Protein AF-A0A520MLG8-F1 (afdb_monomer)

Structure (mmCIF, N/CA/C/O backbone):
data_AF-A0A520MLG8-F1
#
_entry.id   AF-A0A520MLG8-F1
#
loop_
_atom_site.group_PDB
_atom_site.id
_atom_site.type_symb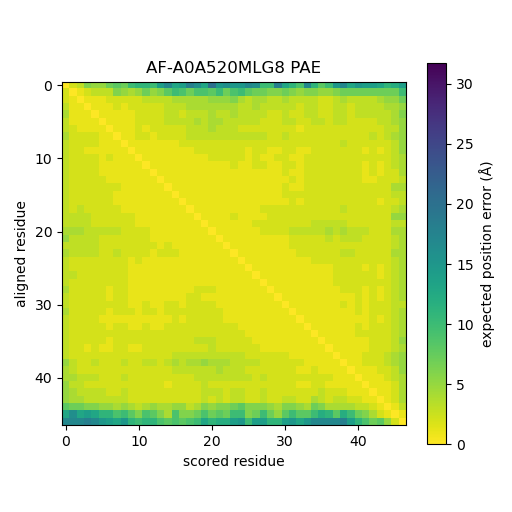ol
_atom_site.label_atom_id
_atom_site.label_alt_id
_atom_site.label_comp_id
_atom_site.label_asym_id
_atom_site.label_entity_id
_atom_site.label_seq_id
_atom_site.pdbx_PDB_ins_code
_atom_site.Cartn_x
_atom_site.Cartn_y
_atom_site.Cartn_z
_atom_site.occupancy
_atom_site.B_iso_or_equiv
_atom_site.auth_seq_id
_atom_site.auth_comp_id
_atom_site.auth_asym_id
_atom_site.auth_atom_id
_atom_site.pdbx_PDB_model_num
ATOM 1 N N . MET A 1 1 ? 10.607 -15.326 -2.228 1.00 65.56 1 MET A N 1
ATOM 2 C CA . MET A 1 1 ? 9.623 -14.366 -2.775 1.00 65.56 1 MET A CA 1
ATOM 3 C C . MET A 1 1 ? 10.304 -13.607 -3.903 1.00 65.56 1 MET A C 1
ATOM 5 O O . MET A 1 1 ? 11.401 -13.115 -3.670 1.00 65.56 1 MET A O 1
ATOM 9 N N . ASN A 1 2 ? 9.747 -13.596 -5.115 1.00 89.88 2 ASN A N 1
ATOM 10 C CA . ASN A 1 2 ? 10.289 -12.807 -6.230 1.00 89.88 2 ASN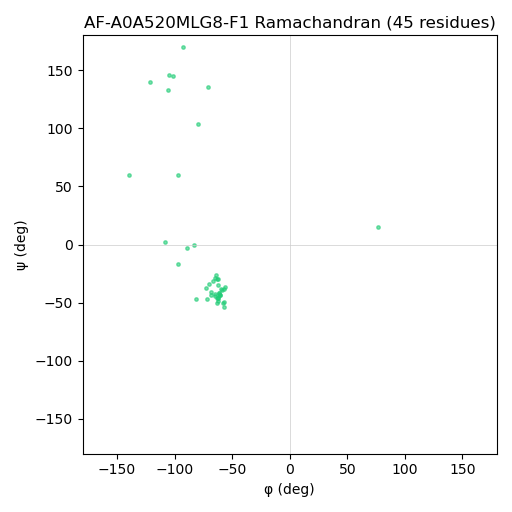 A CA 1
ATOM 11 C C . ASN A 1 2 ? 9.599 -11.428 -6.280 1.00 89.88 2 ASN A C 1
ATOM 13 O O . ASN A 1 2 ? 8.645 -11.191 -5.536 1.00 89.88 2 ASN A O 1
ATOM 17 N N . ARG A 1 3 ? 10.117 -10.507 -7.105 1.00 87.94 3 ARG A N 1
ATOM 18 C CA . ARG A 1 3 ? 9.614 -9.126 -7.181 1.00 87.94 3 ARG A CA 1
ATOM 19 C C . ARG A 1 3 ? 8.126 -9.108 -7.535 1.00 87.94 3 ARG A C 1
ATOM 21 O O . ARG A 1 3 ? 7.357 -8.541 -6.778 1.00 87.94 3 ARG A O 1
ATOM 28 N N . GLU A 1 4 ? 7.710 -9.812 -8.585 1.00 91.25 4 GLU A N 1
ATOM 29 C CA . GLU A 1 4 ? 6.298 -9.874 -8.998 1.00 91.25 4 GLU A CA 1
ATOM 30 C C . GLU A 1 4 ? 5.371 -10.452 -7.923 1.00 91.25 4 GLU A C 1
ATOM 32 O O . GLU A 1 4 ? 4.348 -9.851 -7.631 1.00 91.25 4 GLU A O 1
ATOM 37 N N . ALA A 1 5 ? 5.742 -11.533 -7.231 1.00 90.12 5 ALA A N 1
ATOM 38 C CA . ALA A 1 5 ? 4.920 -12.046 -6.131 1.00 90.12 5 ALA A CA 1
ATOM 39 C C . ALA A 1 5 ? 4.785 -11.033 -4.983 1.00 90.12 5 ALA A C 1
ATOM 41 O O . ALA A 1 5 ? 3.779 -11.027 -4.277 1.00 90.12 5 ALA A O 1
ATOM 42 N N . ASN A 1 6 ? 5.793 -10.178 -4.772 1.00 91.19 6 ASN A N 1
ATOM 43 C CA . ASN A 1 6 ? 5.713 -9.105 -3.785 1.00 91.19 6 ASN A CA 1
ATOM 44 C C . ASN A 1 6 ? 4.674 -8.042 -4.163 1.00 91.19 6 ASN A C 1
ATOM 46 O O . ASN A 1 6 ? 4.050 -7.494 -3.262 1.00 91.19 6 ASN A O 1
ATOM 50 N N . ARG A 1 7 ? 4.458 -7.804 -5.462 1.00 92.94 7 ARG A N 1
ATOM 51 C CA . ARG A 1 7 ? 3.463 -6.858 -5.977 1.00 92.94 7 ARG A CA 1
ATOM 52 C C . ARG A 1 7 ? 2.060 -7.196 -5.472 1.00 92.94 7 ARG A C 1
ATOM 54 O O . ARG A 1 7 ? 1.409 -6.367 -4.845 1.00 92.94 7 ARG A O 1
ATOM 61 N N . ASP A 1 8 ? 1.634 -8.438 -5.685 1.00 92.19 8 ASP A N 1
ATOM 62 C CA . ASP A 1 8 ? 0.258 -8.847 -5.396 1.00 92.19 8 ASP A CA 1
ATOM 63 C C . ASP A 1 8 ? 0.069 -9.172 -3.909 1.00 92.19 8 ASP A C 1
ATOM 65 O O . ASP A 1 8 ? -0.861 -8.689 -3.261 1.00 92.19 8 ASP A O 1
ATOM 69 N N . VAL A 1 9 ? 0.992 -9.946 -3.327 1.00 94.81 9 VAL A N 1
ATOM 70 C CA . VAL A 1 9 ? 0.906 -10.343 -1.913 1.00 94.81 9 VAL A CA 1
ATOM 71 C C . VAL A 1 9 ? 1.150 -9.152 -0.986 1.00 94.81 9 VAL A C 1
ATOM 73 O O . VAL A 1 9 ? 0.530 -9.074 0.071 1.00 94.81 9 VAL A O 1
ATOM 76 N N . GLY A 1 10 ? 2.020 -8.211 -1.366 1.00 95.69 10 GLY A N 1
ATOM 77 C CA . GLY A 1 10 ? 2.312 -7.017 -0.571 1.00 95.69 10 GLY A CA 1
ATOM 78 C C . GLY A 1 10 ? 1.083 -6.132 -0.388 1.00 95.69 10 GLY A C 1
ATOM 79 O O . GLY A 1 10 ? 0.781 -5.748 0.740 1.00 95.69 10 GLY A O 1
ATOM 80 N N . ALA A 1 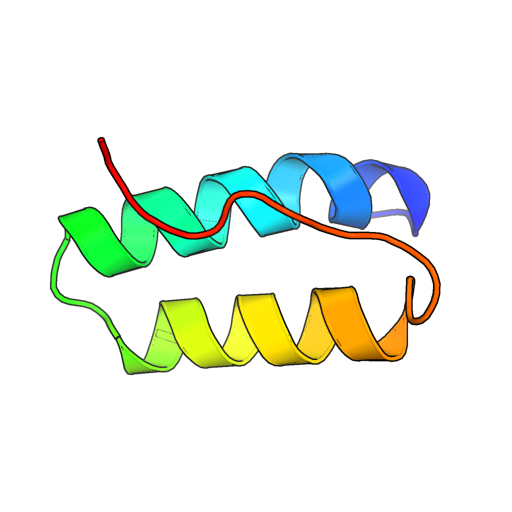11 ? 0.330 -5.883 -1.464 1.00 95.62 11 ALA A N 1
ATOM 81 C CA . ALA A 1 11 ? -0.880 -5.063 -1.406 1.00 95.62 11 ALA A CA 1
ATOM 82 C C . ALA A 1 11 ? -1.972 -5.715 -0.544 1.00 95.62 11 ALA A C 1
ATOM 84 O O . ALA A 1 11 ? -2.591 -5.057 0.294 1.00 95.62 11 ALA A O 1
ATOM 85 N N . VAL A 1 12 ? -2.173 -7.029 -0.689 1.00 96.12 12 VAL A N 1
ATOM 86 C CA . VAL A 1 12 ? -3.129 -7.779 0.142 1.00 96.12 12 VAL A CA 1
ATOM 87 C C . VAL A 1 12 ? -2.693 -7.791 1.609 1.00 96.12 12 VAL A C 1
ATOM 89 O O . VAL A 1 12 ? -3.511 -7.530 2.490 1.00 96.12 12 VAL A O 1
ATOM 92 N N . SER A 1 13 ? -1.409 -8.033 1.882 1.00 96.50 13 SER A N 1
ATOM 93 C CA . SER A 1 13 ? -0.869 -8.034 3.244 1.00 96.50 13 SER A CA 1
ATOM 94 C C . SER A 1 13 ? -1.046 -6.679 3.927 1.00 96.50 13 SER A C 1
ATOM 96 O O . SER A 1 13 ? -1.459 -6.650 5.082 1.00 96.50 13 SER A O 1
ATOM 98 N N . ALA A 1 14 ? -0.790 -5.567 3.229 1.00 96.56 14 ALA A N 1
ATOM 99 C CA . ALA A 1 14 ? -0.970 -4.225 3.782 1.00 96.56 14 ALA A CA 1
ATOM 100 C C . ALA A 1 14 ? -2.434 -3.959 4.176 1.00 96.56 14 ALA A C 1
ATOM 102 O O . ALA A 1 14 ? -2.705 -3.450 5.266 1.00 96.56 14 ALA A O 1
ATOM 103 N N . ARG A 1 15 ? -3.390 -4.380 3.335 1.00 96.50 15 ARG A N 1
ATOM 104 C CA . ARG A 1 15 ? -4.829 -4.278 3.630 1.00 96.50 15 ARG A CA 1
ATOM 105 C C . ARG A 1 15 ? -5.232 -5.100 4.852 1.00 96.50 15 ARG A C 1
ATOM 107 O O . ARG A 1 15 ? -5.964 -4.588 5.696 1.00 96.50 15 ARG A O 1
ATOM 114 N N . ILE A 1 16 ? -4.763 -6.347 4.948 1.00 96.50 16 ILE A N 1
ATOM 115 C CA . ILE A 1 16 ? -5.058 -7.237 6.083 1.00 96.50 16 ILE A CA 1
ATOM 116 C C . ILE A 1 16 ? -4.487 -6.648 7.372 1.00 96.50 16 ILE A C 1
ATOM 118 O O . ILE A 1 16 ? -5.231 -6.467 8.328 1.00 96.50 16 ILE A O 1
ATOM 122 N N . SER A 1 17 ? -3.211 -6.251 7.378 1.00 97.44 17 SER A N 1
ATOM 123 C CA . SER A 1 17 ? -2.587 -5.645 8.558 1.00 97.44 17 SER A CA 1
ATOM 124 C C . SER A 1 17 ? -3.341 -4.404 9.033 1.00 97.44 17 SER A C 1
ATOM 126 O O . SER A 1 17 ? -3.514 -4.206 10.232 1.00 97.44 17 SER A O 1
ATOM 128 N N . ARG A 1 18 ? -3.847 -3.582 8.109 1.00 96.00 18 ARG A N 1
ATOM 129 C CA . ARG A 1 18 ? -4.663 -2.415 8.458 1.00 96.00 18 ARG A CA 1
ATOM 130 C C . ARG A 1 18 ? -6.026 -2.812 9.038 1.00 96.00 18 ARG A C 1
ATOM 132 O O . ARG A 1 18 ? -6.446 -2.226 10.032 1.00 96.00 18 ARG A O 1
ATOM 139 N N . ALA A 1 19 ? -6.680 -3.835 8.485 1.00 96.06 19 ALA A N 1
ATOM 140 C CA . ALA A 1 19 ? -7.922 -4.389 9.034 1.00 96.06 19 ALA A CA 1
ATOM 141 C C . ALA A 1 19 ? -7.737 -5.005 10.437 1.00 96.06 19 ALA A C 1
ATOM 143 O O . ALA A 1 19 ? -8.649 -4.961 11.257 1.00 96.06 19 ALA A O 1
ATOM 144 N N . GLU A 1 20 ? -6.546 -5.523 10.737 1.00 97.19 20 GLU A N 1
ATOM 145 C CA 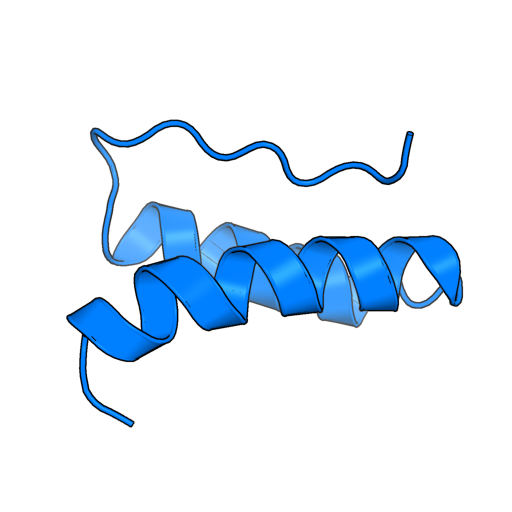. GLU A 1 20 ? -6.167 -6.074 12.045 1.00 97.19 20 GLU A CA 1
ATOM 146 C C . GLU A 1 20 ? -5.720 -5.000 13.059 1.00 97.19 20 GLU A C 1
ATOM 148 O O . GLU A 1 20 ? -5.382 -5.322 14.198 1.00 97.19 20 GLU A O 1
ATOM 153 N N . GLY A 1 21 ? -5.701 -3.717 12.677 1.00 96.62 21 GLY A N 1
ATOM 154 C CA . GLY A 1 21 ? -5.236 -2.618 13.534 1.00 96.62 21 GLY A CA 1
ATOM 155 C C . GLY A 1 21 ? -3.709 -2.521 13.662 1.00 96.62 21 GLY A C 1
ATOM 156 O O . GLY A 1 21 ? -3.194 -1.829 14.540 1.00 96.62 21 GLY A O 1
ATOM 157 N N . MET A 1 22 ? -2.962 -3.193 12.785 1.00 98.06 22 MET A N 1
ATOM 158 C CA . MET A 1 22 ? -1.501 -3.276 12.784 1.00 98.06 22 MET A CA 1
ATOM 159 C C . MET A 1 22 ? -0.865 -2.266 11.814 1.00 98.06 22 MET A C 1
ATOM 161 O O . MET A 1 22 ? -0.128 -2.641 10.901 1.00 98.06 22 MET A O 1
ATOM 165 N N . GLU A 1 23 ? -1.108 -0.970 12.017 1.00 97.38 23 GLU A N 1
ATOM 166 C CA . GLU A 1 23 ? -0.719 0.085 11.059 1.00 97.38 23 GLU A CA 1
ATOM 167 C C . GLU A 1 23 ? 0.785 0.099 10.727 1.00 97.38 23 GLU A C 1
ATOM 169 O O . GLU A 1 23 ? 1.164 0.283 9.574 1.00 97.38 23 GLU A O 1
ATOM 174 N N . GLY A 1 24 ? 1.660 -0.182 11.700 1.00 98.00 24 GLY A N 1
ATOM 175 C CA . GLY A 1 24 ? 3.106 -0.262 11.452 1.00 98.00 24 GLY A CA 1
ATOM 176 C C . GLY A 1 24 ? 3.499 -1.369 10.463 1.00 98.00 24 GLY A C 1
ATOM 177 O O . GLY A 1 24 ? 4.412 -1.184 9.659 1.00 98.00 24 GLY A O 1
ATOM 178 N N . HIS A 1 25 ? 2.786 -2.500 10.473 1.00 98.06 25 HIS A N 1
ATOM 179 C CA . HIS A 1 25 ? 3.001 -3.572 9.499 1.00 98.06 25 HIS A CA 1
ATOM 180 C C . HIS A 1 25 ? 2.473 -3.182 8.116 1.00 98.06 25 HIS A C 1
ATOM 182 O O . HIS A 1 25 ? 3.122 -3.486 7.116 1.00 98.06 25 HIS A O 1
ATOM 188 N N . ALA A 1 26 ? 1.344 -2.466 8.058 1.00 97.88 26 ALA A N 1
ATOM 189 C CA . ALA A 1 26 ? 0.797 -1.957 6.805 1.00 97.88 26 ALA A CA 1
ATOM 190 C C . ALA A 1 26 ? 1.759 -0.959 6.136 1.00 97.88 26 ALA A C 1
ATOM 192 O O . ALA A 1 26 ? 2.117 -1.150 4.978 1.00 97.88 26 ALA A O 1
ATOM 193 N N . LEU A 1 27 ? 2.281 0.018 6.888 1.00 97.44 27 LEU A N 1
ATOM 194 C CA . LEU A 1 27 ? 3.231 1.020 6.380 1.00 97.44 27 LEU A CA 1
ATOM 195 C C . LEU A 1 27 ? 4.524 0.391 5.838 1.00 97.44 27 LEU A C 1
ATOM 197 O O . LEU A 1 27 ? 5.023 0.799 4.793 1.00 97.44 27 LEU A O 1
ATOM 201 N N . ALA A 1 28 ? 5.039 -0.656 6.489 1.00 97.31 28 ALA A N 1
ATOM 202 C CA . ALA A 1 28 ? 6.197 -1.394 5.980 1.00 97.31 28 ALA A CA 1
ATOM 203 C C . ALA A 1 28 ? 5.911 -2.117 4.644 1.00 97.31 28 ALA A C 1
ATOM 205 O O . ALA A 1 28 ? 6.831 -2.351 3.850 1.00 97.31 28 ALA A O 1
ATOM 206 N N . GLY A 1 29 ? 4.655 -2.505 4.402 1.00 96.19 29 GLY A N 1
ATOM 207 C CA . GLY A 1 29 ? 4.182 -3.018 3.116 1.00 96.19 29 GLY A CA 1
ATOM 208 C C . GLY A 1 29 ? 4.092 -1.915 2.062 1.00 96.19 29 GLY A C 1
ATOM 209 O O . GLY A 1 29 ? 4.628 -2.082 0.966 1.00 96.19 29 GLY A O 1
ATOM 210 N N . ASP A 1 30 ? 3.497 -0.780 2.427 1.00 96.75 30 ASP A N 1
ATOM 211 C CA . ASP A 1 30 ? 3.327 0.397 1.569 1.00 96.75 30 ASP A CA 1
ATOM 212 C C . ASP A 1 30 ? 4.695 0.901 1.050 1.00 96.75 3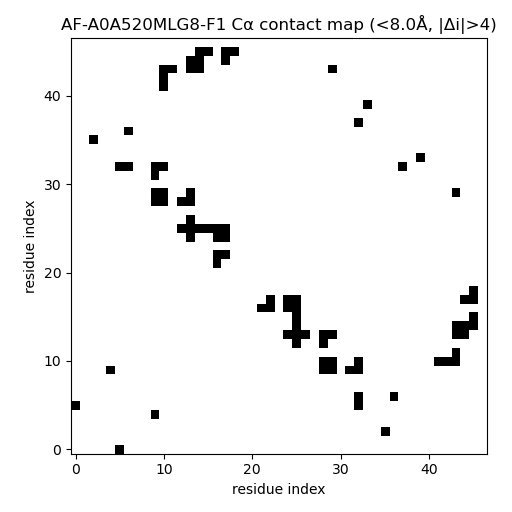0 ASP A C 1
ATOM 214 O O . ASP A 1 30 ? 4.901 1.017 -0.162 1.00 96.75 30 ASP A O 1
ATOM 218 N N . ASP A 1 31 ? 5.680 1.073 1.940 1.00 97.00 31 ASP A N 1
ATOM 219 C CA . ASP A 1 31 ? 7.051 1.488 1.592 1.00 97.00 31 ASP A CA 1
ATOM 220 C C . ASP A 1 31 ? 7.727 0.519 0.616 1.00 97.00 31 ASP A C 1
ATOM 222 O O . ASP A 1 31 ? 8.461 0.912 -0.298 1.00 97.00 31 ASP A O 1
ATOM 226 N N . ARG A 1 32 ? 7.494 -0.783 0.804 1.00 96.12 32 ARG A N 1
ATOM 227 C CA . ARG A 1 32 ? 8.071 -1.823 -0.047 1.00 96.12 32 ARG A CA 1
ATOM 228 C C . ARG A 1 32 ? 7.482 -1.776 -1.451 1.00 96.12 32 ARG A C 1
ATOM 230 O O . ARG A 1 32 ? 8.237 -1.881 -2.421 1.00 96.12 32 ARG A O 1
ATOM 237 N N . LEU A 1 33 ? 6.166 -1.610 -1.554 1.00 97.12 33 LEU A N 1
ATOM 238 C CA . LEU A 1 33 ? 5.478 -1.472 -2.834 1.00 97.12 33 LEU A CA 1
ATOM 239 C C . LEU A 1 33 ? 5.945 -0.213 -3.558 1.00 97.12 33 LEU A C 1
ATOM 241 O O . LEU A 1 33 ? 6.335 -0.308 -4.716 1.00 97.12 33 LEU A O 1
ATOM 245 N N . HIS A 1 34 ? 6.035 0.922 -2.865 1.00 96.50 34 HIS A N 1
ATOM 246 C CA . HIS A 1 34 ? 6.528 2.164 -3.457 1.00 96.50 34 HIS A CA 1
ATOM 247 C C . HIS A 1 34 ? 7.981 2.042 -3.945 1.00 96.50 34 HIS A C 1
ATOM 249 O O . HIS A 1 34 ? 8.310 2.443 -5.059 1.00 96.50 34 HIS A O 1
ATOM 255 N N . LYS A 1 35 ? 8.858 1.414 -3.151 1.00 95.62 35 LYS A N 1
ATOM 256 C CA . LYS A 1 35 ? 10.265 1.206 -3.520 1.00 95.62 35 LYS A CA 1
ATOM 257 C C . LYS A 1 35 ? 10.427 0.361 -4.781 1.00 95.62 35 LYS A C 1
ATOM 259 O O . LYS A 1 35 ? 11.322 0.621 -5.586 1.00 95.62 35 LYS A O 1
ATOM 264 N N . TYR A 1 36 ? 9.637 -0.702 -4.917 1.00 95.81 36 TYR A N 1
ATOM 265 C CA . TYR A 1 36 ? 9.805 -1.656 -6.011 1.00 95.81 36 TYR A CA 1
ATOM 266 C C . TYR A 1 36 ? 8.880 -1.404 -7.194 1.00 95.81 36 TYR A C 1
ATOM 268 O O . TYR A 1 36 ? 9.190 -1.906 -8.268 1.00 95.81 36 TYR A O 1
ATOM 276 N N . PHE A 1 37 ? 7.814 -0.630 -7.040 1.00 96.88 37 PHE A N 1
ATOM 277 C CA . PHE A 1 37 ? 6.829 -0.345 -8.080 1.00 96.88 37 PHE A CA 1
ATOM 278 C C . PHE A 1 37 ? 6.419 1.137 -8.023 1.00 96.88 37 PHE A C 1
ATOM 280 O O . PHE A 1 37 ? 5.250 1.439 -7.805 1.00 96.88 37 PHE A O 1
ATOM 287 N N . PRO A 1 38 ? 7.373 2.078 -8.187 1.00 96.62 38 PRO A N 1
ATOM 288 C CA . PRO A 1 38 ? 7.126 3.504 -7.948 1.00 96.62 38 PRO A CA 1
ATOM 289 C C . PRO A 1 38 ? 6.088 4.118 -8.896 1.00 96.62 38 PRO A C 1
ATOM 291 O O . PRO A 1 38 ? 5.422 5.079 -8.530 1.00 96.62 38 PRO A O 1
ATOM 294 N N . GLU A 1 39 ? 5.935 3.545 -10.091 1.00 97.31 39 GLU A N 1
ATOM 295 C CA . GLU A 1 39 ? 4.976 3.995 -11.109 1.00 97.31 39 GLU A CA 1
ATOM 296 C C . GLU A 1 39 ? 3.594 3.333 -10.969 1.00 97.31 39 GLU A C 1
ATOM 298 O O . GLU A 1 39 ? 2.681 3.622 -11.741 1.00 97.31 39 GLU A O 1
ATOM 303 N N . GLU A 1 40 ? 3.427 2.412 -10.016 1.00 96.56 40 GLU A N 1
ATOM 304 C CA . GLU A 1 40 ? 2.185 1.671 -9.831 1.00 96.56 40 GLU A CA 1
ATOM 305 C C . GLU A 1 40 ? 1.358 2.217 -8.670 1.00 96.56 40 GLU A C 1
ATOM 307 O O . GLU A 1 40 ? 1.875 2.630 -7.632 1.00 96.56 40 GLU A O 1
ATOM 312 N N . GLN A 1 41 ? 0.039 2.174 -8.841 1.00 94.50 41 GLN A N 1
ATOM 313 C CA . GLN A 1 41 ? -0.915 2.544 -7.805 1.00 94.50 41 GLN A CA 1
ATOM 314 C C . GLN A 1 41 ? -1.562 1.287 -7.233 1.00 94.50 41 GLN A C 1
ATOM 316 O O . GLN A 1 41 ? -2.007 0.410 -7.975 1.00 94.50 41 GLN A O 1
ATOM 321 N N . PHE A 1 42 ? -1.626 1.216 -5.905 1.00 94.69 42 PHE A N 1
ATOM 322 C CA . PHE A 1 42 ? -2.191 0.086 -5.180 1.00 94.69 42 PHE A CA 1
ATOM 323 C C . PHE A 1 42 ? -3.348 0.540 -4.2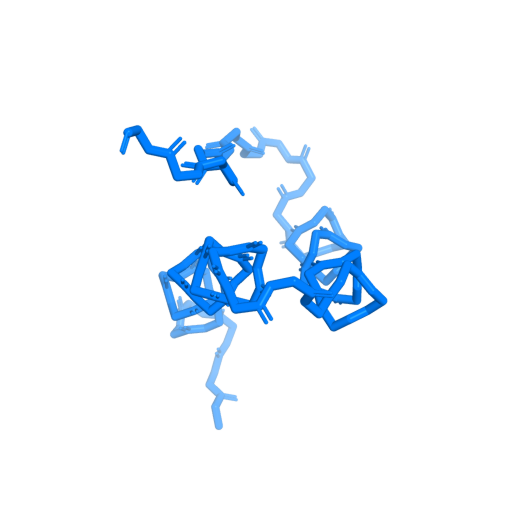96 1.00 94.69 42 PHE A C 1
ATOM 325 O O . PHE A 1 42 ? -3.270 1.562 -3.615 1.00 94.69 42 PHE A O 1
ATOM 332 N N . GLU A 1 43 ? -4.396 -0.276 -4.249 1.00 93.00 43 GLU A N 1
ATOM 333 C CA . GLU A 1 43 ? -5.465 -0.147 -3.262 1.00 93.00 43 GLU A CA 1
ATOM 334 C C . GLU A 1 43 ? -4.999 -0.769 -1.941 1.00 93.00 43 GLU A C 1
ATOM 336 O O . GLU A 1 43 ? -4.936 -1.991 -1.812 1.00 93.00 43 GLU A O 1
ATOM 341 N N . LEU A 1 44 ? -4.637 0.068 -0.965 1.00 93.12 44 LEU A N 1
ATOM 342 C CA . LEU A 1 44 ? -3.986 -0.354 0.291 1.00 93.12 44 LEU A CA 1
ATOM 343 C C . LEU A 1 44 ? -4.902 -0.262 1.520 1.00 93.12 44 LEU A C 1
ATOM 345 O O . LEU A 1 44 ? -4.492 -0.544 2.649 1.00 93.12 44 LEU A O 1
ATOM 349 N N . LYS A 1 45 ? -6.163 0.125 1.318 1.00 86.38 45 LYS A N 1
ATOM 350 C CA . LYS A 1 45 ? -7.166 0.237 2.381 1.00 86.38 45 LYS A CA 1
ATOM 351 C C . LYS A 1 45 ? -8.158 -0.921 2.313 1.00 86.38 45 LYS A C 1
ATOM 353 O O . LYS A 1 45 ? -8.471 -1.430 1.237 1.00 86.38 45 LYS A O 1
ATOM 358 N N . ALA A 1 46 ? -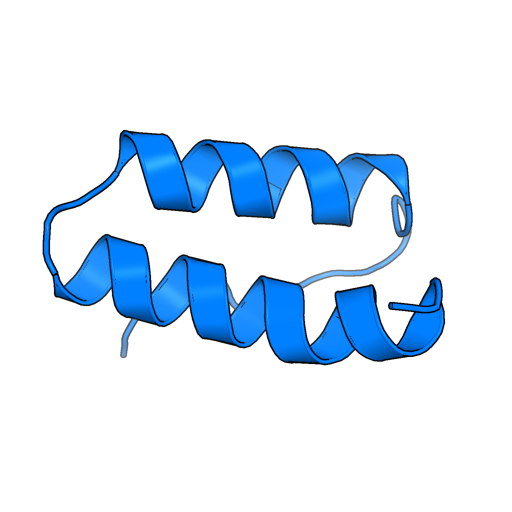8.629 -1.357 3.478 1.00 70.75 46 ALA A N 1
ATOM 359 C CA . ALA A 1 46 ? -9.782 -2.244 3.556 1.00 70.75 46 ALA A CA 1
ATOM 360 C C . ALA A 1 46 ? -11.042 -1.446 3.177 1.00 70.75 46 ALA A C 1
ATOM 362 O O . ALA A 1 46 ? -11.179 -0.292 3.589 1.00 70.75 46 ALA A O 1
ATOM 363 N N . SER A 1 47 ? -11.896 -2.042 2.343 1.00 65.00 47 SER A N 1
ATOM 364 C CA . SER A 1 47 ? -13.234 -1.531 2.019 1.00 65.00 47 SER A CA 1
ATOM 365 C C . SER A 1 47 ? -14.239 -1.977 3.069 1.00 65.00 47 SER A C 1
ATOM 367 O O . SER A 1 47 ? -14.041 -3.092 3.603 1.00 65.00 47 SER A O 1
#

pLDDT: mean 93.46, std 7.41, range [65.0, 98.06]

Solvent-accessible surface area (backbone atoms only — not comparable to full-atom values): 2755 Å² total; per-residue (Å²): 136,56,74,71,60,44,59,61,52,33,38,53,49,15,17,51,28,46,71,72,72,37,52,73,60,15,51,59,28,50,54,50,48,46,73,77,38,70,92,62,88,77,80,55,68,69,131

Secondary structure (DSSP, 8-state):
--HHHHHHHHHHHHHHHHHTT-HHHHHHHHHHHHHH-TT-----S--

Nearest PDB structures (foldseek):
  8v35-assembly1_A  TM=9.583E-01  e=3.890E-04  Cupriavidus pinatubonensis JMP134
  8v35-assembly1_B  TM=9.508E-01  e=8.003E-04  Cupriavidus pinatubonensis JMP134
  8v36-assembly1_B  TM=9.461E-01  e=9.742E-04  Cupriavidus pinatubonensis JMP134
  9cp7-assembly1_B  TM=9.603E-01  e=1.040E-03  Cupriavidus pinatubonensis JMP134
  8v37-assembly1_B  TM=9.500E-01  e=1.352E-03  Cupriavidus pinatubonensis JMP134

Mean predicted aligned error: 2.59 Å

Foldseek 3Di:
DDLVVLQVVLLVQLQVCVVVVNNVSNVVSVVSNCV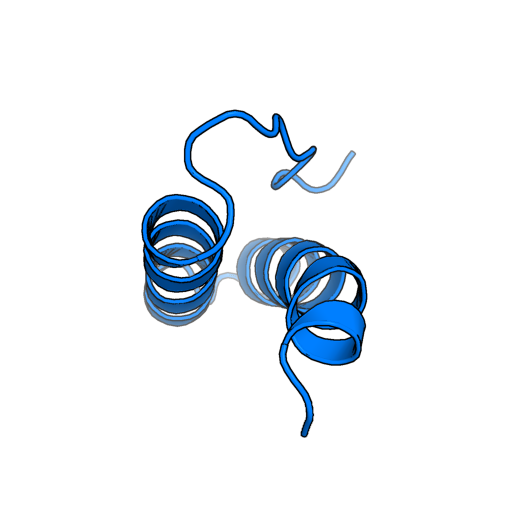SPVVDDGDRHDD

Sequence (47 aa):
MNREANRDVGAVSARISRAEGMEGHALAGDDRLHKYFPEEQFELKAS

Radius of gyration: 9.87 Å; Cα contact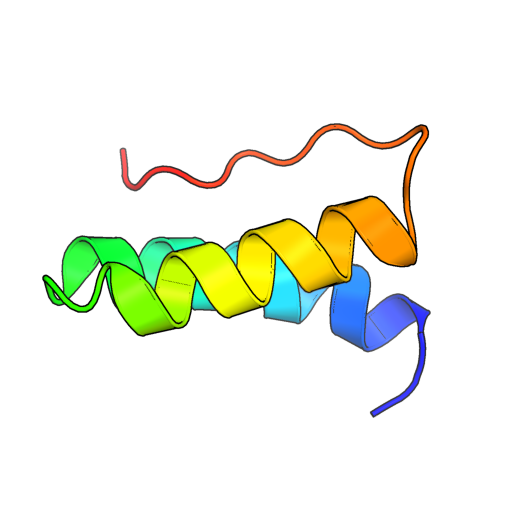s (8 Å, |Δi|>4): 45; chains: 1; bounding box: 24×18×25 Å